Protein AF-A0A0F3P9F6-F1 (afdb_monomer_lite)

Organism: NCBI:txid1359175

Secondary structure (DSSP, 8-state):
--GGGHHHHHGGG---S-SS--------TT---GGGGG-B-TTSPBPPHHHHHHHHHHHHHHHHHHTTT-SS----HHHHHHHHT--HHHHHHHHHHHHHTTS---------

Structure (mmCIF, N/CA/C/O backbone):
data_AF-A0A0F3P9F6-F1
#
_entry.id   AF-A0A0F3P9F6-F1
#
loop_
_atom_site.group_PDB
_atom_site.id
_atom_site.type_symbol
_atom_site.label_atom_id
_atom_site.label_alt_id
_atom_site.label_comp_id
_atom_site.label_asym_id
_atom_site.label_entity_id
_atom_site.label_seq_id
_atom_site.pdbx_PDB_ins_code
_atom_site.Cartn_x
_atom_site.Cartn_y
_atom_site.Cartn_z
_atom_site.occupancy
_atom_site.B_iso_or_equiv
_atom_site.auth_seq_id
_atom_site.auth_comp_id
_atom_site.auth_asym_id
_atom_site.auth_atom_id
_atom_site.pdbx_PDB_model_num
ATOM 1 N N . MET A 1 1 ? -5.332 -18.106 0.665 1.00 33.78 1 MET A N 1
ATOM 2 C CA . MET A 1 1 ? -4.983 -17.112 1.705 1.00 33.78 1 MET A CA 1
ATOM 3 C C . MET A 1 1 ? -3.655 -17.515 2.326 1.00 33.78 1 MET A C 1
ATOM 5 O O . MET A 1 1 ? -3.551 -18.636 2.800 1.00 33.78 1 MET A O 1
ATOM 9 N N . CYS A 1 2 ? -2.628 -16.664 2.248 1.00 30.81 2 CYS A N 1
ATOM 10 C CA . CYS A 1 2 ? -1.317 -16.932 2.850 1.00 30.81 2 CYS A CA 1
ATOM 11 C C . CYS A 1 2 ? -1.324 -16.516 4.336 1.00 30.81 2 CYS A C 1
ATOM 13 O O . CYS A 1 2 ? -1.539 -15.336 4.606 1.00 30.81 2 CYS A O 1
ATOM 15 N N . PRO A 1 3 ? -1.060 -17.428 5.288 1.00 41.66 3 PRO A N 1
ATOM 16 C CA . PRO A 1 3 ? -1.130 -17.155 6.730 1.00 41.66 3 PRO A CA 1
ATOM 17 C C . PRO A 1 3 ? 0.012 -16.272 7.271 1.00 41.66 3 PRO A C 1
ATOM 19 O O . PRO A 1 3 ? -0.106 -15.711 8.350 1.00 41.66 3 PRO A O 1
ATOM 22 N N . VAL A 1 4 ? 1.094 -16.080 6.511 1.00 41.75 4 VAL A N 1
ATOM 23 C CA . VAL A 1 4 ? 2.332 -15.445 7.008 1.00 41.75 4 VAL A CA 1
ATOM 24 C C . VAL A 1 4 ? 2.185 -13.941 7.298 1.00 41.75 4 VAL A C 1
ATOM 26 O O . VAL A 1 4 ? 2.864 -13.422 8.175 1.00 41.75 4 VAL A O 1
ATOM 29 N N . VAL A 1 5 ? 1.280 -13.240 6.604 1.00 42.88 5 VAL A N 1
ATOM 30 C CA . VAL A 1 5 ? 1.032 -11.798 6.835 1.00 42.88 5 VAL A CA 1
ATOM 31 C C . VAL A 1 5 ? 0.206 -11.572 8.110 1.00 42.88 5 VAL A C 1
ATOM 33 O O . VAL A 1 5 ? 0.304 -10.517 8.736 1.00 42.88 5 VAL A O 1
ATOM 36 N N . PHE A 1 6 ? -0.589 -12.566 8.521 1.00 43.16 6 PHE A N 1
ATOM 37 C CA . PHE A 1 6 ? -1.468 -12.451 9.685 1.00 43.16 6 PHE A CA 1
ATOM 38 C C . PHE A 1 6 ? -0.678 -12.398 10.997 1.00 43.16 6 PHE A C 1
ATOM 40 O O . PHE A 1 6 ? -1.018 -11.594 11.863 1.00 43.16 6 PHE A O 1
ATOM 47 N N . ASP A 1 7 ? 0.417 -13.156 11.107 1.00 39.50 7 ASP A N 1
ATOM 48 C CA . ASP A 1 7 ? 1.186 -13.288 12.351 1.00 39.50 7 ASP A CA 1
ATOM 49 C C . ASP A 1 7 ? 1.813 -11.976 12.846 1.00 39.50 7 ASP A C 1
ATOM 51 O O . ASP A 1 7 ? 2.038 -11.826 14.045 1.00 39.50 7 ASP A O 1
ATOM 55 N N . PHE A 1 8 ? 2.092 -10.998 11.976 1.00 44.88 8 PHE A N 1
ATOM 56 C CA . PHE A 1 8 ? 2.711 -9.734 12.406 1.00 44.88 8 PHE A CA 1
ATOM 57 C C . PHE A 1 8 ? 1.720 -8.807 13.135 1.00 44.88 8 PHE A C 1
ATOM 59 O O . PHE A 1 8 ? 2.102 -8.074 14.053 1.00 44.88 8 PHE A O 1
ATOM 66 N N . LEU A 1 9 ? 0.443 -8.849 12.741 1.00 45.91 9 LEU A N 1
ATOM 67 C CA . LEU A 1 9 ? -0.617 -8.008 13.306 1.00 45.91 9 LEU A CA 1
ATOM 68 C C . LEU A 1 9 ? -1.322 -8.684 14.489 1.00 45.91 9 LEU A C 1
ATOM 70 O O . LEU A 1 9 ? -1.689 -8.006 15.442 1.00 45.91 9 LEU A O 1
ATOM 74 N N . THR A 1 10 ? -1.454 -10.014 14.494 1.00 43.28 10 THR A N 1
ATOM 75 C CA . THR A 1 10 ? -2.010 -10.742 15.648 1.00 43.28 10 THR A CA 1
ATOM 76 C C . THR A 1 10 ? -1.019 -10.854 16.807 1.00 43.28 10 THR A C 1
ATOM 78 O O . THR A 1 10 ? -1.434 -10.706 17.955 1.00 43.28 10 THR A O 1
ATOM 81 N N . ASN A 1 11 ? 0.292 -11.003 16.558 1.00 43.12 11 ASN A N 1
ATOM 82 C CA . ASN A 1 11 ? 1.284 -11.038 17.647 1.00 43.12 11 ASN A CA 1
ATOM 83 C C . ASN A 1 11 ? 1.502 -9.681 18.334 1.00 43.12 11 ASN A C 1
ATOM 85 O O . ASN A 1 11 ? 2.019 -9.644 19.448 1.00 43.12 11 ASN A O 1
ATOM 89 N N . SER A 1 12 ? 1.078 -8.570 17.723 1.00 45.50 12 SER A N 1
ATOM 90 C CA . SER A 1 12 ? 1.038 -7.260 18.389 1.00 45.50 12 SER A CA 1
ATOM 91 C C . SER A 1 12 ? -0.246 -7.032 19.202 1.00 45.50 12 SER A C 1
ATOM 93 O O . SER A 1 12 ? -0.288 -6.112 20.014 1.00 45.50 12 SER A O 1
ATOM 95 N N . CYS A 1 13 ? -1.252 -7.907 19.078 1.00 44.72 13 CYS A N 1
ATOM 96 C CA . CYS A 1 13 ? -2.459 -7.923 19.914 1.00 44.72 13 CYS A CA 1
ATOM 97 C C . CYS A 1 13 ? -2.387 -8.918 21.088 1.00 44.72 13 CYS A C 1
ATOM 99 O O . CYS A 1 13 ? -3.385 -9.118 21.771 1.00 44.72 13 CYS A O 1
ATOM 101 N N . ASN A 1 14 ? -1.205 -9.466 21.386 1.00 42.00 14 ASN A N 1
ATOM 102 C CA . ASN A 1 14 ? -0.888 -10.070 22.684 1.00 42.00 14 ASN A CA 1
ATOM 103 C C . ASN A 1 14 ? -0.179 -9.055 23.600 1.00 42.00 14 ASN A C 1
ATOM 105 O O . ASN A 1 14 ? 0.772 -9.395 24.305 1.00 42.00 14 ASN A O 1
ATOM 109 N N . ILE A 1 15 ? -0.637 -7.795 23.614 1.00 49.22 15 ILE A N 1
ATOM 110 C CA . ILE A 1 15 ? -0.356 -6.893 24.739 1.00 49.22 15 ILE A CA 1
ATOM 111 C C . ILE A 1 15 ? -1.206 -7.409 25.892 1.00 49.22 15 ILE A C 1
ATOM 113 O O . ILE A 1 15 ? -2.356 -7.030 26.099 1.00 49.22 15 ILE A O 1
ATOM 117 N N . ILE A 1 16 ? -0.616 -8.389 26.562 1.00 44.59 16 ILE A N 1
ATOM 118 C CA . ILE A 1 16 ? -1.054 -8.993 27.801 1.00 44.59 16 ILE A CA 1
ATOM 119 C C . ILE A 1 16 ? -1.489 -7.867 28.737 1.00 44.59 16 ILE A C 1
ATOM 121 O O . ILE A 1 16 ? -0.712 -6.985 29.096 1.00 44.59 16 ILE A O 1
ATOM 125 N N . SER A 1 17 ? -2.764 -7.914 29.101 1.00 52.09 17 SER A N 1
ATOM 126 C CA . SER A 1 17 ? -3.374 -7.142 30.167 1.00 52.09 17 SER A CA 1
ATOM 127 C C . SER A 1 17 ? -2.663 -7.455 31.484 1.00 52.09 17 SER A C 1
ATOM 129 O O . SER A 1 17 ? -3.038 -8.396 32.178 1.00 52.09 17 SER A O 1
ATOM 131 N N . ASN A 1 18 ? -1.601 -6.720 31.798 1.00 58.41 18 ASN A N 1
ATOM 132 C CA . ASN A 1 18 ? -1.131 -6.510 33.161 1.00 58.41 18 ASN A CA 1
ATOM 133 C C . ASN A 1 18 ? -0.129 -5.354 33.189 1.00 58.41 18 ASN A C 1
ATOM 135 O O . ASN A 1 18 ? 0.992 -5.492 32.705 1.00 58.41 18 ASN A O 1
ATOM 139 N N . ASN A 1 19 ? -0.596 -4.252 33.785 1.00 53.31 19 ASN A N 1
ATOM 140 C CA . ASN A 1 19 ? 0.100 -3.125 34.422 1.00 53.31 19 ASN A CA 1
ATOM 141 C C . ASN A 1 19 ? -0.522 -1.797 33.968 1.00 53.31 19 ASN A C 1
ATOM 143 O O . ASN A 1 19 ? -0.757 -1.586 32.784 1.00 53.31 19 ASN A O 1
ATOM 147 N N . ASN A 1 20 ? -0.827 -0.936 34.942 1.00 59.75 20 ASN A N 1
ATOM 148 C CA . ASN A 1 20 ? -1.639 0.290 34.868 1.00 59.75 20 ASN A CA 1
ATOM 149 C C . ASN A 1 20 ? -1.091 1.416 33.956 1.00 59.75 20 ASN A C 1
ATOM 151 O O . ASN A 1 20 ? -1.481 2.574 34.109 1.00 59.75 20 ASN A O 1
ATOM 155 N N . ASP A 1 21 ? -0.206 1.109 33.014 1.00 60.53 21 ASP A N 1
ATOM 156 C CA . ASP A 1 21 ? 0.438 2.088 32.150 1.00 60.53 21 ASP A CA 1
ATOM 157 C C . ASP A 1 21 ? -0.367 2.280 30.861 1.00 60.53 21 ASP A C 1
ATOM 159 O O . ASP A 1 21 ? -0.590 1.356 30.078 1.00 60.53 21 ASP A O 1
ATOM 163 N N . THR A 1 22 ? -0.804 3.517 30.619 1.00 61.00 22 THR A N 1
ATOM 164 C CA . THR A 1 22 ? -1.423 3.894 29.343 1.00 61.00 22 THR A CA 1
ATOM 165 C C . THR A 1 22 ? -0.321 4.181 28.328 1.00 61.00 22 THR A C 1
ATOM 167 O O . THR A 1 22 ? 0.384 5.184 28.430 1.00 61.00 22 THR A O 1
ATOM 170 N N . ILE A 1 23 ? -0.166 3.300 27.340 1.00 64.50 23 ILE A N 1
ATOM 171 C CA . ILE A 1 23 ? 0.823 3.447 26.267 1.00 64.50 23 ILE A CA 1
ATOM 172 C C . ILE A 1 23 ? 0.158 4.095 25.048 1.00 64.50 23 ILE A C 1
ATOM 174 O O . ILE A 1 23 ? -0.826 3.577 24.521 1.00 64.50 23 ILE A O 1
ATOM 178 N N . PHE A 1 24 ? 0.732 5.198 24.561 1.00 61.56 24 PHE A N 1
ATOM 179 C CA . PHE A 1 24 ? 0.335 5.841 23.307 1.00 61.56 24 PHE A CA 1
ATOM 180 C C . PHE A 1 24 ? 1.353 5.523 22.212 1.00 61.56 24 PHE A C 1
ATOM 182 O O . PHE A 1 24 ? 2.547 5.770 22.372 1.00 61.56 24 PHE A O 1
ATOM 189 N N . TYR A 1 25 ? 0.883 5.013 21.077 1.00 57.25 25 TYR A N 1
ATOM 190 C CA . TYR A 1 25 ? 1.701 4.789 19.889 1.00 57.25 25 TYR A CA 1
ATOM 191 C C . TYR A 1 25 ? 1.064 5.467 18.679 1.00 57.25 25 TYR A C 1
ATOM 193 O O . TYR A 1 25 ? -0.145 5.406 18.467 1.00 57.25 25 TYR A O 1
ATOM 201 N N . ASN A 1 26 ? 1.903 6.094 17.857 1.00 54.34 26 ASN A N 1
ATOM 202 C CA . ASN A 1 26 ? 1.490 6.616 16.563 1.00 54.34 26 ASN A CA 1
ATOM 203 C C . ASN A 1 26 ? 1.876 5.615 15.481 1.00 54.34 26 ASN A C 1
ATOM 205 O O . ASN A 1 26 ? 3.034 5.208 15.381 1.00 54.34 26 ASN A O 1
ATOM 209 N N . PHE A 1 27 ? 0.916 5.245 14.638 1.00 61.28 27 PHE A N 1
ATOM 210 C CA . PHE A 1 27 ? 1.208 4.408 13.485 1.00 61.28 27 PHE A CA 1
ATOM 211 C C . PHE A 1 27 ? 2.072 5.181 12.479 1.00 61.28 27 PHE A C 1
ATOM 213 O O . PHE A 1 27 ? 1.634 6.167 11.879 1.00 61.28 27 PHE A O 1
ATOM 220 N N . ILE A 1 28 ? 3.305 4.718 12.278 1.00 61.00 28 ILE A N 1
ATOM 221 C CA . ILE A 1 28 ? 4.221 5.241 11.266 1.00 61.00 28 ILE A CA 1
ATOM 222 C C . ILE A 1 28 ? 3.904 4.485 9.969 1.00 61.00 28 ILE A C 1
ATOM 224 O O . ILE A 1 28 ? 4.444 3.408 9.737 1.00 61.00 28 ILE A O 1
ATOM 228 N N . GLY A 1 29 ? 3.003 5.016 9.133 1.00 56.34 29 GLY A N 1
ATOM 229 C CA . GLY A 1 29 ? 2.430 4.365 7.932 1.00 56.34 29 GLY A CA 1
ATOM 230 C C . GLY A 1 29 ? 3.390 4.011 6.787 1.00 56.34 29 GLY A C 1
ATOM 231 O O . GLY A 1 29 ? 2.966 3.839 5.651 1.00 56.34 29 GLY A O 1
ATOM 232 N N . ASN A 1 30 ? 4.681 3.891 7.081 1.00 67.50 30 ASN A N 1
ATOM 233 C CA . ASN A 1 30 ? 5.775 3.683 6.144 1.00 67.50 30 ASN A CA 1
ATOM 234 C C . ASN A 1 30 ? 6.469 2.319 6.299 1.00 67.50 30 ASN A C 1
ATOM 236 O O . ASN A 1 30 ? 7.559 2.128 5.747 1.00 67.50 30 ASN A O 1
ATOM 240 N N . ILE A 1 31 ? 5.865 1.381 7.032 1.00 77.25 31 ILE A N 1
ATOM 241 C CA . ILE A 1 31 ? 6.411 0.038 7.250 1.00 77.25 31 ILE A CA 1
ATOM 242 C C . ILE A 1 31 ? 6.132 -0.835 6.024 1.00 77.25 31 ILE A C 1
ATOM 244 O O . ILE A 1 31 ? 4.999 -0.933 5.561 1.00 77.25 31 ILE A O 1
ATOM 248 N N . ILE A 1 32 ? 7.173 -1.487 5.506 1.00 80.88 32 ILE A N 1
ATOM 249 C CA . ILE A 1 32 ? 7.056 -2.522 4.473 1.00 80.88 32 ILE A CA 1
ATOM 250 C C . ILE A 1 32 ? 7.298 -3.872 5.151 1.00 80.88 32 ILE A C 1
ATOM 252 O O . ILE A 1 32 ? 8.414 -4.071 5.649 1.00 80.88 32 ILE A O 1
ATOM 256 N N . PRO A 1 33 ? 6.325 -4.799 5.139 1.00 80.81 33 PRO A N 1
ATOM 257 C CA . PRO A 1 33 ? 6.529 -6.145 5.656 1.00 80.81 33 PRO A CA 1
ATOM 258 C C . PRO A 1 33 ? 7.738 -6.836 4.993 1.00 80.81 33 PRO A C 1
ATOM 260 O O . PRO A 1 33 ? 7.958 -6.661 3.784 1.00 80.81 33 PRO A O 1
ATOM 263 N N . PRO A 1 34 ? 8.568 -7.592 5.736 1.00 80.19 34 PRO A N 1
ATOM 264 C CA . PRO A 1 34 ? 9.753 -8.261 5.192 1.00 80.19 34 PRO A CA 1
ATOM 265 C C . PRO A 1 34 ? 9.453 -9.151 3.980 1.00 80.19 34 PRO A C 1
ATOM 267 O O . PRO A 1 34 ? 10.199 -9.128 2.996 1.00 80.19 34 PRO A O 1
ATOM 270 N N . GLU A 1 35 ? 8.338 -9.875 4.019 1.00 79.88 35 GLU A N 1
ATOM 271 C CA . GLU A 1 35 ? 7.834 -10.731 2.948 1.00 79.88 35 GLU A CA 1
ATOM 272 C C . GLU A 1 35 ? 7.558 -9.943 1.659 1.00 79.88 35 GLU A C 1
ATOM 274 O O . GLU A 1 35 ? 7.742 -10.456 0.554 1.00 79.88 35 GLU A O 1
ATOM 279 N N . TRP A 1 36 ? 7.228 -8.654 1.770 1.00 85.75 36 TRP A N 1
ATOM 280 C CA . TRP A 1 36 ? 6.912 -7.821 0.616 1.00 85.75 36 TRP A CA 1
ATOM 281 C C . TRP A 1 36 ? 8.139 -7.215 -0.060 1.00 85.75 36 TRP A C 1
ATOM 283 O O . TRP A 1 36 ? 8.039 -6.598 -1.126 1.00 85.75 36 TRP A O 1
ATOM 293 N N . ARG A 1 37 ? 9.341 -7.413 0.499 1.00 82.38 37 ARG A N 1
ATOM 294 C CA . ARG A 1 37 ? 10.589 -6.936 -0.119 1.00 82.38 37 ARG A CA 1
ATOM 295 C C . ARG A 1 37 ? 10.797 -7.507 -1.519 1.00 82.38 37 ARG A C 1
ATOM 297 O O . ARG A 1 37 ? 11.359 -6.801 -2.357 1.00 82.38 37 ARG A O 1
ATOM 304 N N . LYS A 1 38 ? 10.307 -8.721 -1.775 1.00 86.50 38 LYS A N 1
ATOM 305 C CA . LYS A 1 38 ? 10.440 -9.431 -3.054 1.00 86.50 38 LYS A CA 1
ATOM 306 C C . LYS A 1 38 ? 9.245 -9.248 -3.998 1.00 86.50 38 LYS A C 1
ATOM 308 O O . LYS A 1 38 ? 9.273 -9.828 -5.074 1.00 86.50 38 LYS A O 1
ATOM 313 N N . LEU A 1 39 ? 8.234 -8.442 -3.643 1.00 87.69 39 LEU A N 1
ATOM 314 C CA . LEU A 1 39 ? 7.105 -8.200 -4.549 1.00 87.69 39 LEU A CA 1
ATOM 315 C C . LEU A 1 39 ? 7.573 -7.555 -5.852 1.00 87.69 39 LEU A C 1
ATOM 317 O O . LEU A 1 39 ? 8.317 -6.562 -5.849 1.00 87.69 39 LEU A O 1
ATOM 321 N N . THR A 1 40 ? 7.089 -8.120 -6.948 1.00 90.38 40 THR A N 1
ATOM 322 C CA . THR A 1 40 ? 7.332 -7.694 -8.322 1.00 90.38 40 THR A CA 1
ATOM 323 C C . THR A 1 40 ? 6.055 -7.139 -8.936 1.00 90.38 40 THR A C 1
ATOM 325 O O . THR A 1 40 ? 4.956 -7.486 -8.513 1.00 90.38 40 THR A O 1
ATOM 328 N N . GLY A 1 41 ? 6.206 -6.244 -9.908 1.00 87.75 41 GLY A N 1
ATOM 329 C CA . GLY A 1 41 ? 5.111 -5.817 -10.766 1.00 87.75 41 GLY A CA 1
ATOM 330 C C . GLY A 1 41 ? 4.786 -6.850 -11.846 1.00 87.75 41 GLY A C 1
ATOM 331 O O . GLY A 1 41 ? 5.470 -7.867 -11.979 1.00 87.75 41 GLY A O 1
ATOM 332 N N . ASP A 1 42 ? 3.786 -6.518 -12.652 1.00 85.88 42 ASP A N 1
ATOM 333 C CA . ASP A 1 42 ? 3.356 -7.224 -13.866 1.00 85.88 42 ASP A CA 1
ATOM 334 C C . ASP A 1 42 ? 4.508 -7.558 -14.831 1.00 85.88 42 ASP A C 1
ATOM 336 O O . ASP A 1 42 ? 4.590 -8.648 -15.387 1.00 85.88 42 ASP A O 1
ATOM 340 N N . ASN A 1 43 ? 5.459 -6.639 -14.975 1.00 86.88 43 ASN A N 1
ATOM 341 C CA . ASN A 1 43 ? 6.630 -6.767 -15.840 1.00 86.88 43 ASN A CA 1
ATOM 342 C C . ASN A 1 43 ? 7.800 -7.557 -15.219 1.00 86.88 43 ASN A C 1
ATOM 344 O O . ASN A 1 43 ? 8.920 -7.499 -15.733 1.00 86.88 43 ASN A O 1
ATOM 348 N N . GLY A 1 44 ? 7.590 -8.216 -14.076 1.00 86.06 44 GLY A N 1
ATOM 349 C CA . GLY A 1 44 ? 8.613 -8.977 -13.353 1.00 86.06 44 GLY A CA 1
ATOM 350 C C . GLY A 1 44 ? 9.665 -8.126 -12.627 1.00 86.06 44 GLY A C 1
ATOM 351 O O . GLY A 1 44 ? 10.538 -8.673 -11.953 1.00 86.06 44 GLY A O 1
ATOM 352 N N . LYS A 1 45 ? 9.609 -6.788 -12.707 1.00 89.81 45 LYS A N 1
ATOM 353 C CA . LYS A 1 45 ? 10.537 -5.903 -11.983 1.00 89.81 45 LYS A CA 1
ATOM 354 C C . LYS A 1 45 ? 10.087 -5.710 -10.542 1.00 89.81 45 LYS A C 1
ATOM 356 O O . LYS A 1 45 ? 8.898 -5.624 -10.255 1.00 89.81 45 LYS A O 1
ATOM 361 N N . ALA A 1 46 ? 11.042 -5.559 -9.626 1.00 91.12 46 ALA A N 1
ATOM 362 C CA . ALA A 1 46 ? 10.743 -5.288 -8.223 1.00 91.12 46 ALA A CA 1
ATOM 363 C C . ALA A 1 46 ? 9.915 -4.000 -8.049 1.00 91.12 46 ALA A C 1
ATOM 365 O O . ALA A 1 46 ? 10.239 -2.948 -8.612 1.00 91.12 46 ALA A O 1
ATOM 366 N N . LEU A 1 47 ? 8.874 -4.062 -7.215 1.00 92.75 47 LEU A N 1
ATOM 367 C CA . LEU A 1 47 ? 8.094 -2.883 -6.846 1.00 92.75 47 LEU A CA 1
ATOM 368 C C . LEU A 1 47 ? 8.956 -1.877 -6.078 1.00 92.75 47 LEU A C 1
ATOM 370 O O . LEU A 1 47 ? 9.817 -2.238 -5.263 1.00 92.75 47 LEU A O 1
ATOM 374 N N . SER A 1 48 ? 8.676 -0.593 -6.303 1.00 92.19 48 SER A N 1
ATOM 375 C CA . SER A 1 48 ? 9.379 0.491 -5.621 1.00 92.19 48 SER A CA 1
ATOM 376 C C . SER A 1 48 ? 9.073 0.508 -4.120 1.00 92.19 48 SER A C 1
ATOM 378 O O . SER A 1 48 ? 8.015 0.042 -3.691 1.00 92.19 48 SER A O 1
ATOM 380 N N . LYS A 1 49 ? 9.971 1.101 -3.321 1.00 90.56 49 LYS A N 1
ATOM 381 C CA . LYS A 1 49 ? 9.756 1.300 -1.878 1.00 90.56 49 LYS A CA 1
ATOM 382 C C . LYS A 1 49 ? 8.411 1.985 -1.605 1.00 90.56 49 LYS A C 1
ATOM 384 O O . LYS A 1 49 ? 7.611 1.460 -0.843 1.00 90.56 49 LYS A O 1
ATOM 389 N N . THR A 1 50 ? 8.129 3.085 -2.303 1.00 91.12 50 THR A N 1
ATOM 390 C CA . THR A 1 50 ? 6.872 3.836 -2.171 1.00 91.12 50 THR A CA 1
ATOM 391 C C . THR A 1 50 ? 5.647 2.995 -2.526 1.00 91.12 50 THR A C 1
ATOM 393 O O . THR A 1 50 ? 4.647 3.068 -1.829 1.00 91.12 50 THR A O 1
ATOM 396 N N . SER A 1 51 ? 5.720 2.161 -3.570 1.00 92.31 51 SER A N 1
ATOM 397 C CA . SER A 1 51 ? 4.611 1.269 -3.947 1.00 92.31 51 SER A CA 1
ATOM 398 C C . SER A 1 51 ? 4.308 0.256 -2.843 1.00 92.31 51 SER A C 1
ATOM 400 O O . SER A 1 51 ? 3.150 0.028 -2.523 1.00 92.31 51 SER A O 1
ATOM 402 N N . LYS A 1 52 ? 5.348 -0.307 -2.220 1.00 91.81 52 LYS A N 1
ATOM 403 C CA . LYS A 1 52 ? 5.203 -1.245 -1.100 1.00 91.81 52 LYS A CA 1
ATOM 404 C C . LYS A 1 52 ? 4.661 -0.563 0.161 1.00 91.81 52 LYS A C 1
ATOM 406 O O . LYS A 1 52 ? 3.833 -1.147 0.848 1.00 91.81 52 LYS A O 1
ATOM 411 N N . GLN A 1 53 ? 5.092 0.668 0.448 1.00 89.62 53 GLN A N 1
ATOM 412 C CA . GLN A 1 53 ? 4.553 1.466 1.561 1.00 89.62 53 GLN A CA 1
ATOM 413 C C . GLN A 1 53 ? 3.081 1.815 1.337 1.00 89.62 53 GLN A C 1
ATOM 415 O O . GLN A 1 53 ? 2.270 1.659 2.241 1.00 89.62 53 GLN A O 1
ATOM 420 N N . LEU A 1 54 ? 2.727 2.214 0.114 1.00 91.38 54 LEU A N 1
ATOM 421 C CA . LEU A 1 54 ? 1.350 2.502 -0.265 1.00 91.38 54 LEU A CA 1
ATOM 422 C C . LEU A 1 54 ? 0.457 1.266 -0.126 1.00 91.38 54 LEU A C 1
ATOM 424 O O . LEU A 1 54 ? -0.592 1.353 0.501 1.00 91.38 54 LEU A O 1
ATOM 428 N N . LEU A 1 55 ? 0.900 0.112 -0.637 1.00 90.75 55 LEU A N 1
ATOM 429 C CA . LEU A 1 55 ? 0.186 -1.155 -0.470 1.00 90.75 55 LEU A CA 1
ATOM 430 C C . LEU A 1 55 ? -0.007 -1.504 1.013 1.00 90.75 55 LEU A C 1
ATOM 432 O O . LEU A 1 55 ? -1.083 -1.934 1.409 1.00 90.75 55 LEU A O 1
ATOM 436 N N . SER A 1 56 ? 1.016 -1.267 1.838 1.00 87.88 56 SER A N 1
ATOM 437 C CA . SER A 1 56 ? 0.979 -1.562 3.279 1.00 87.88 56 SER A CA 1
ATOM 438 C C . SER A 1 56 ? -0.057 -0.705 3.983 1.00 87.88 56 SER A C 1
ATOM 440 O O . SER A 1 56 ? -0.882 -1.206 4.745 1.00 87.88 56 SER A O 1
ATOM 442 N N . PHE A 1 57 ? -0.086 0.581 3.642 1.00 86.69 57 PHE A N 1
ATOM 443 C CA . PHE A 1 57 ? -1.075 1.501 4.168 1.00 86.69 57 PHE A CA 1
ATOM 444 C C . PHE A 1 57 ? -2.502 1.155 3.711 1.00 86.69 57 PHE A C 1
ATOM 446 O O . PHE A 1 57 ? -3.413 1.197 4.532 1.00 86.69 57 PHE A O 1
ATOM 453 N N . ILE A 1 58 ? -2.708 0.754 2.450 1.00 87.12 58 ILE A N 1
ATOM 454 C CA . ILE A 1 58 ? -4.026 0.318 1.949 1.00 87.12 58 ILE A CA 1
ATOM 455 C C . ILE A 1 58 ? -4.522 -0.915 2.716 1.00 87.12 58 ILE A C 1
ATOM 457 O O . ILE A 1 58 ? -5.640 -0.901 3.225 1.00 87.12 58 ILE A O 1
ATOM 461 N N . VAL A 1 59 ? -3.685 -1.949 2.859 1.00 85.25 59 VAL A N 1
ATOM 462 C CA . VAL A 1 59 ? -4.038 -3.177 3.597 1.00 85.25 59 VAL A CA 1
ATOM 463 C C . VAL A 1 59 ? -4.357 -2.873 5.060 1.00 85.25 59 VAL A C 1
ATOM 465 O O . VAL A 1 59 ? -5.332 -3.387 5.601 1.00 85.25 59 VAL A O 1
ATOM 468 N N . PHE A 1 60 ? -3.587 -1.989 5.694 1.00 80.81 60 PHE A N 1
ATOM 469 C CA . PHE A 1 60 ? -3.854 -1.546 7.060 1.00 80.81 60 PHE A CA 1
ATOM 470 C C . PHE A 1 60 ? -5.200 -0.820 7.196 1.00 80.81 60 PHE A C 1
ATOM 472 O O . PHE A 1 60 ? -5.950 -1.083 8.136 1.00 80.81 60 PHE A O 1
ATOM 479 N N . ARG A 1 61 ? -5.529 0.083 6.262 1.00 82.75 61 ARG A N 1
ATOM 480 C CA . ARG A 1 61 ? -6.826 0.775 6.263 1.00 82.75 61 ARG A CA 1
ATOM 481 C C . ARG A 1 61 ? -7.959 -0.229 6.096 1.00 82.75 61 ARG A C 1
ATOM 483 O O . ARG A 1 61 ? -8.859 -0.238 6.929 1.00 82.75 61 ARG A O 1
ATOM 490 N N . LEU A 1 62 ? -7.862 -1.117 5.107 1.00 78.88 62 LEU A N 1
ATOM 491 C CA . LEU A 1 62 ? -8.833 -2.193 4.909 1.00 78.88 62 LEU A CA 1
ATOM 492 C C . LEU A 1 62 ? -9.017 -3.026 6.178 1.00 78.88 62 LEU A C 1
ATOM 494 O O . LEU A 1 62 ? -10.149 -3.266 6.559 1.00 78.88 62 LEU A O 1
ATOM 498 N N . TYR A 1 63 ? -7.947 -3.382 6.892 1.00 74.19 63 TYR A N 1
ATOM 499 C CA . TYR A 1 63 ? -8.049 -4.119 8.156 1.00 74.19 63 TYR A CA 1
ATOM 500 C C . TYR A 1 63 ? -8.841 -3.366 9.239 1.00 74.19 63 TYR A C 1
ATOM 502 O O . TYR A 1 63 ? -9.704 -3.950 9.891 1.00 74.19 63 TYR A O 1
ATOM 510 N N . ILE A 1 64 ? -8.593 -2.063 9.421 1.00 73.38 64 ILE A N 1
ATOM 511 C CA . ILE A 1 64 ? -9.351 -1.245 10.386 1.00 73.38 64 ILE A CA 1
ATOM 512 C C . ILE A 1 64 ? -10.835 -1.203 10.021 1.00 73.38 64 ILE A C 1
ATOM 514 O O . ILE A 1 64 ? -11.696 -1.248 10.903 1.00 73.38 64 ILE A O 1
ATOM 518 N N . TYR A 1 65 ? -11.131 -1.074 8.732 1.00 69.06 65 TYR A N 1
ATOM 519 C CA . TYR A 1 65 ? -12.498 -0.947 8.257 1.00 69.06 65 TYR A CA 1
ATOM 520 C C . TYR A 1 65 ? -13.208 -2.285 8.013 1.00 69.06 65 TYR A C 1
ATOM 522 O O . TYR A 1 65 ? -14.430 -2.296 7.943 1.00 69.06 65 TYR A O 1
ATOM 530 N N . TYR A 1 66 ? -12.488 -3.405 7.955 1.00 60.31 66 TYR A N 1
ATOM 531 C CA . TYR A 1 66 ? -13.0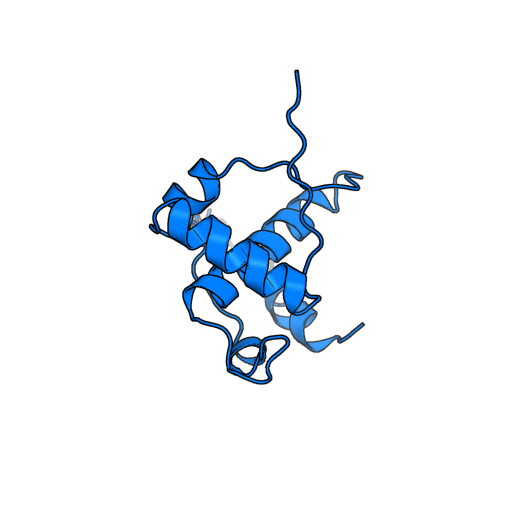67 -4.743 7.811 1.00 60.31 66 TYR A CA 1
ATOM 532 C C . TYR A 1 66 ? -14.044 -5.054 8.953 1.00 60.31 66 TYR A C 1
ATOM 534 O O . TYR A 1 66 ? -15.071 -5.683 8.747 1.00 60.31 66 TYR A O 1
ATOM 542 N N . ASN A 1 67 ? -13.792 -4.505 10.144 1.00 59.38 67 ASN A N 1
ATOM 543 C CA . ASN A 1 67 ? -14.702 -4.596 11.290 1.00 59.38 67 ASN A CA 1
ATOM 544 C C . ASN A 1 67 ? -15.946 -3.687 11.187 1.00 59.38 67 ASN A C 1
ATOM 546 O O . ASN A 1 67 ? -16.647 -3.506 12.180 1.00 59.38 67 ASN A O 1
ATOM 550 N N . LYS A 1 68 ? -16.186 -3.045 10.037 1.00 61.81 68 LYS A N 1
ATOM 551 C CA . LYS A 1 68 ? -17.264 -2.067 9.823 1.00 61.81 68 LYS A CA 1
ATOM 552 C C . LYS A 1 68 ? -18.152 -2.379 8.611 1.00 61.81 68 LYS A C 1
ATOM 554 O O . LYS A 1 68 ? -18.855 -1.473 8.176 1.00 61.81 68 LYS A O 1
ATOM 559 N N . ASP A 1 69 ? -18.103 -3.600 8.072 1.00 65.75 69 ASP A N 1
ATOM 560 C CA . ASP A 1 69 ? -18.894 -4.026 6.903 1.00 65.75 69 ASP A CA 1
ATOM 561 C C . ASP A 1 69 ? -18.773 -3.067 5.701 1.00 65.75 69 ASP A C 1
ATOM 563 O O . ASP A 1 69 ? -19.769 -2.701 5.080 1.00 65.75 69 ASP A O 1
ATOM 567 N N . ILE A 1 70 ? -17.555 -2.604 5.391 1.00 68.50 70 ILE A N 1
ATOM 568 C CA . ILE A 1 70 ? -17.325 -1.822 4.169 1.00 68.50 70 ILE A CA 1
ATOM 569 C C . ILE A 1 70 ? -16.779 -2.718 3.059 1.00 68.50 70 ILE A C 1
ATOM 571 O O . ILE A 1 70 ? -15.803 -3.443 3.259 1.00 68.50 70 ILE A O 1
ATOM 575 N N . ASP A 1 71 ? -17.384 -2.612 1.880 1.00 67.25 71 ASP A N 1
ATOM 576 C CA . ASP A 1 71 ? -16.953 -3.344 0.686 1.00 67.25 71 ASP A CA 1
ATOM 577 C C . ASP A 1 71 ? -15.811 -2.623 -0.051 1.00 67.25 71 ASP A C 1
ATOM 579 O O . ASP A 1 71 ? -14.934 -3.258 -0.635 1.00 67.25 71 ASP A O 1
ATOM 583 N N . GLU A 1 72 ? -15.783 -1.286 0.006 1.00 76.69 72 GLU A N 1
ATOM 584 C CA . GLU A 1 72 ? -14.857 -0.447 -0.760 1.00 76.69 72 GLU A CA 1
ATOM 585 C C . GLU A 1 72 ? -14.206 0.638 0.111 1.00 76.69 72 GLU A C 1
ATOM 587 O O . GLU A 1 72 ? -14.857 1.305 0.919 1.00 76.69 72 GLU A O 1
ATOM 592 N N . LEU A 1 73 ? -12.900 0.851 -0.079 1.00 81.81 73 LEU A N 1
ATOM 593 C CA . LEU A 1 73 ? -12.150 1.899 0.611 1.00 81.81 73 LEU A CA 1
ATOM 594 C C . LEU A 1 73 ? -12.177 3.200 -0.204 1.00 81.81 73 LEU A C 1
ATOM 596 O O . LEU A 1 73 ? -11.521 3.306 -1.241 1.00 81.81 73 LEU A O 1
ATOM 600 N N . GLN A 1 74 ? -12.874 4.219 0.295 1.00 84.31 74 GLN A N 1
ATOM 601 C CA . GLN A 1 74 ? -12.881 5.551 -0.305 1.00 84.31 74 GLN A CA 1
ATOM 602 C C . GLN A 1 74 ? -11.883 6.473 0.413 1.00 84.31 74 GLN A C 1
ATOM 604 O O . GLN A 1 74 ? -12.128 6.907 1.536 1.00 84.31 74 GLN A O 1
ATOM 609 N N . GLU A 1 75 ? -10.769 6.811 -0.242 1.00 86.12 75 GLU A N 1
ATOM 610 C CA . GLU A 1 75 ? -9.726 7.683 0.322 1.00 86.12 75 GLU A CA 1
ATOM 611 C C . GLU A 1 75 ? -9.311 8.789 -0.650 1.00 86.12 75 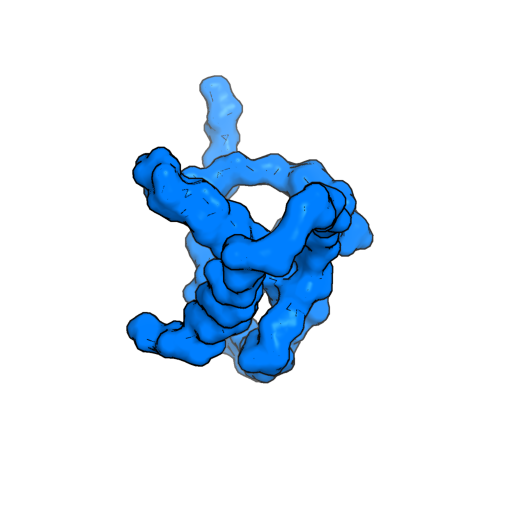GLU A C 1
ATOM 613 O O . GLU A 1 75 ? -9.325 8.620 -1.871 1.00 86.12 75 GLU A O 1
ATOM 618 N N . SER A 1 76 ? -8.877 9.928 -0.108 1.00 87.50 76 SER A N 1
ATOM 619 C CA . SER A 1 76 ? -8.340 11.024 -0.914 1.00 87.50 76 SER A CA 1
ATOM 620 C C . SER A 1 76 ? -6.850 10.834 -1.217 1.00 87.50 76 SER A C 1
ATOM 622 O O . SER A 1 76 ? -6.087 10.285 -0.420 1.00 87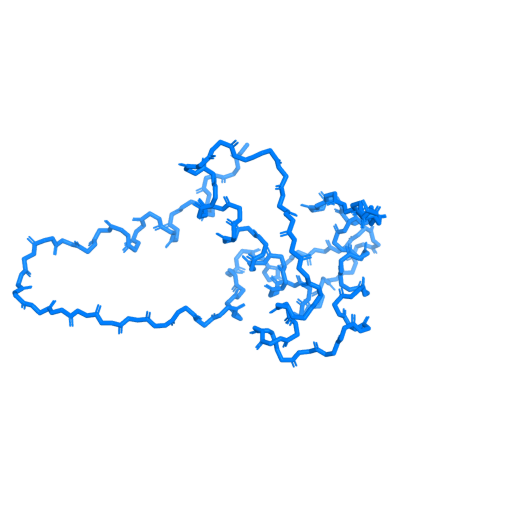.50 76 SER A O 1
ATOM 624 N N . TYR A 1 77 ? -6.389 11.372 -2.351 1.00 87.88 77 TYR A N 1
ATOM 625 C CA . TYR A 1 77 ? -4.956 11.416 -2.671 1.00 87.88 77 TYR A CA 1
ATOM 626 C C . TYR A 1 77 ? -4.131 12.169 -1.616 1.00 87.88 77 TYR A C 1
ATOM 628 O O . TYR A 1 77 ? -2.979 11.808 -1.378 1.00 87.88 77 TYR A O 1
ATOM 636 N N . GLN A 1 78 ? -4.729 13.178 -0.977 1.00 86.75 78 GLN A N 1
ATOM 637 C CA . GLN A 1 78 ? -4.089 13.990 0.056 1.00 86.75 78 GLN A CA 1
ATOM 638 C C . GLN A 1 78 ? -3.732 13.165 1.299 1.00 86.75 78 GLN A C 1
ATOM 640 O O . GLN A 1 78 ? -2.640 13.324 1.834 1.00 86.75 78 GLN A O 1
ATOM 645 N N . LEU A 1 79 ? -4.577 12.205 1.699 1.00 87.44 79 LEU A N 1
ATOM 646 C CA . LEU A 1 79 ? -4.267 11.312 2.820 1.00 87.44 79 LEU A CA 1
ATOM 647 C C . LEU A 1 79 ? -2.944 10.565 2.602 1.00 87.44 79 LEU A C 1
ATOM 649 O O . LEU A 1 79 ? -2.119 10.458 3.510 1.00 87.44 79 LEU A O 1
ATOM 653 N N . TYR A 1 80 ? -2.741 10.028 1.399 1.00 86.69 80 TYR A N 1
ATOM 654 C CA . TYR A 1 80 ? -1.523 9.290 1.073 1.00 86.69 80 TYR A CA 1
ATOM 655 C C . TYR A 1 80 ? -0.303 10.207 0.998 1.00 86.69 80 TYR A C 1
ATOM 657 O O . TYR A 1 80 ? 0.782 9.797 1.404 1.00 86.69 80 TYR A O 1
ATOM 665 N N . GLU A 1 81 ? -0.473 11.430 0.500 1.00 85.94 81 GLU A N 1
ATOM 666 C CA . GLU A 1 81 ? 0.587 12.437 0.473 1.00 85.94 81 GLU A CA 1
ATOM 6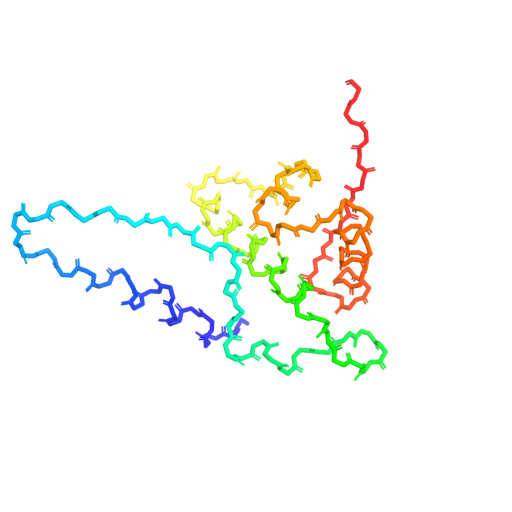67 C C . GLU A 1 81 ? 1.065 12.773 1.888 1.00 85.94 81 GLU A C 1
ATOM 669 O O . GLU A 1 81 ? 2.258 12.645 2.161 1.00 85.94 81 GLU A O 1
ATOM 674 N N . ASP A 1 82 ? 0.139 13.053 2.805 1.00 84.38 82 ASP A N 1
ATOM 675 C CA . ASP A 1 82 ? 0.450 13.388 4.197 1.00 84.38 82 ASP A CA 1
ATOM 676 C C . ASP A 1 82 ? 1.099 12.213 4.947 1.00 84.38 82 ASP A C 1
ATOM 678 O O . ASP A 1 82 ? 2.026 12.394 5.738 1.00 84.38 82 ASP A O 1
ATOM 682 N N . LYS A 1 83 ? 0.626 10.980 4.714 1.00 84.69 83 LYS A N 1
ATOM 683 C CA . LYS A 1 83 ? 1.107 9.792 5.443 1.00 84.69 83 LYS A CA 1
ATOM 684 C C . LYS A 1 83 ? 2.409 9.218 4.903 1.00 84.69 83 LYS A C 1
ATOM 686 O O . LYS A 1 83 ? 3.215 8.711 5.684 1.00 84.69 83 LYS A O 1
ATOM 691 N N . LEU A 1 84 ? 2.618 9.277 3.591 1.00 84.06 84 LEU A N 1
ATOM 692 C CA . LEU A 1 84 ? 3.805 8.718 2.942 1.00 84.06 84 LEU A CA 1
ATOM 693 C C . LEU A 1 84 ? 4.862 9.785 2.628 1.00 84.06 84 LEU A C 1
ATOM 695 O O . LEU A 1 84 ? 5.984 9.422 2.277 1.00 84.06 84 LEU A O 1
ATOM 699 N N . ASN A 1 85 ? 4.529 11.071 2.777 1.00 87.00 85 ASN A N 1
ATOM 700 C CA . ASN A 1 85 ? 5.363 12.212 2.399 1.00 87.00 85 ASN A CA 1
ATOM 701 C C . ASN A 1 85 ? 5.817 12.131 0.929 1.00 87.00 85 ASN A C 1
ATOM 703 O O . ASN A 1 85 ? 7.004 12.228 0.604 1.00 87.00 85 ASN A O 1
ATOM 707 N N . VAL A 1 86 ? 4.866 11.867 0.027 1.00 88.19 86 VAL A N 1
ATOM 708 C CA . VAL A 1 86 ? 5.105 11.772 -1.421 1.00 88.19 86 VAL A CA 1
ATOM 709 C C . VAL A 1 86 ? 4.026 12.514 -2.197 1.00 88.19 86 VAL A C 1
ATOM 711 O O . VAL A 1 86 ? 2.842 12.335 -1.946 1.00 88.19 86 VAL A O 1
ATOM 714 N N . GLY A 1 87 ? 4.425 13.291 -3.204 1.00 90.88 87 GLY A N 1
ATOM 715 C CA . GLY A 1 87 ? 3.465 14.070 -3.989 1.00 90.88 87 GLY A CA 1
ATOM 716 C C . GLY A 1 87 ? 2.440 13.202 -4.732 1.00 90.88 87 GLY A C 1
ATOM 717 O O . GLY A 1 87 ? 2.744 12.088 -5.177 1.00 90.88 87 GLY A O 1
ATOM 718 N N . GLN A 1 88 ? 1.240 13.742 -4.957 1.00 91.12 88 GLN A N 1
ATOM 719 C CA . GLN A 1 88 ? 0.103 13.014 -5.550 1.00 91.12 88 GLN A CA 1
ATOM 720 C C . GLN A 1 88 ? 0.418 12.336 -6.888 1.00 91.12 88 GLN A C 1
ATOM 722 O O . GLN A 1 88 ? -0.053 11.231 -7.162 1.00 91.12 88 GLN A O 1
ATOM 727 N N . ARG A 1 89 ? 1.269 12.949 -7.726 1.00 93.25 89 ARG A N 1
ATOM 728 C CA . ARG A 1 89 ? 1.733 12.337 -8.985 1.00 93.25 89 ARG A CA 1
ATOM 729 C C . ARG A 1 89 ? 2.398 10.982 -8.737 1.00 93.25 89 ARG A C 1
ATOM 731 O O . ARG A 1 89 ? 2.176 10.039 -9.496 1.00 93.25 89 ARG A O 1
ATOM 738 N N . ARG A 1 90 ? 3.207 10.875 -7.680 1.00 93.25 90 ARG A N 1
ATOM 739 C CA . ARG A 1 90 ? 3.884 9.632 -7.303 1.00 93.25 90 ARG A CA 1
ATOM 740 C C . ARG A 1 90 ? 2.897 8.611 -6.750 1.00 93.25 90 ARG A C 1
ATOM 742 O O . ARG A 1 90 ? 3.018 7.440 -7.105 1.00 93.25 90 ARG A O 1
ATOM 749 N N . VAL A 1 91 ? 1.923 9.050 -5.950 1.00 92.62 91 VAL A N 1
ATOM 750 C CA . VAL A 1 91 ? 0.831 8.194 -5.452 1.00 92.62 91 VAL A CA 1
ATOM 751 C C . VAL A 1 91 ? 0.076 7.572 -6.626 1.00 92.62 91 VAL A C 1
ATOM 753 O O . VAL A 1 91 ? 0.016 6.350 -6.720 1.00 92.62 91 VAL A O 1
ATOM 756 N N . ARG A 1 92 ? -0.380 8.384 -7.591 1.00 92.88 92 ARG A N 1
ATOM 757 C CA . ARG A 1 92 ? -1.085 7.916 -8.801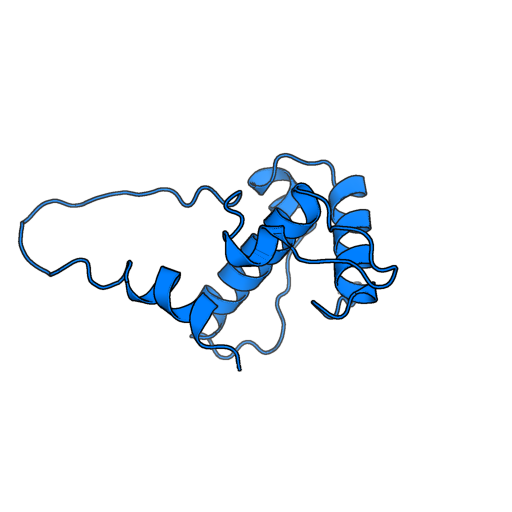 1.00 92.88 92 ARG A CA 1
ATOM 758 C C . ARG A 1 92 ? -0.285 6.873 -9.579 1.00 92.88 92 ARG A C 1
ATOM 760 O O . ARG A 1 92 ? -0.806 5.816 -9.912 1.00 92.88 92 ARG A O 1
ATOM 767 N N . GLN A 1 93 ? 0.999 7.138 -9.828 1.00 93.75 93 GLN A N 1
ATOM 768 C CA . GLN A 1 93 ? 1.877 6.179 -10.508 1.00 93.75 93 GLN A CA 1
ATOM 769 C C . GLN A 1 93 ? 2.017 4.861 -9.740 1.00 93.75 93 GLN A C 1
ATOM 771 O O . GLN A 1 93 ? 2.129 3.804 -10.353 1.00 93.75 93 GLN A O 1
ATOM 776 N N . CYS A 1 94 ? 2.062 4.917 -8.408 1.00 93.38 94 CYS A N 1
ATOM 777 C CA . CYS A 1 94 ? 2.156 3.717 -7.587 1.00 93.38 94 CYS A CA 1
ATOM 778 C C . CYS A 1 94 ? 0.842 2.933 -7.585 1.00 93.38 94 CYS A C 1
ATOM 780 O O . CYS A 1 94 ? 0.910 1.721 -7.733 1.00 93.38 94 CYS A O 1
ATOM 782 N N . LEU A 1 95 ? -0.314 3.598 -7.492 1.00 93.12 95 LEU A N 1
ATOM 783 C CA . LEU A 1 95 ? -1.624 2.944 -7.582 1.00 93.12 95 LEU A CA 1
ATOM 784 C C . LEU A 1 95 ? -1.804 2.218 -8.915 1.00 93.12 95 LEU A C 1
ATOM 786 O O . LEU A 1 95 ? -2.173 1.052 -8.913 1.00 93.12 95 LEU A O 1
ATOM 790 N N . VAL A 1 96 ? -1.457 2.863 -10.035 1.00 92.62 96 VAL A N 1
ATOM 791 C CA . VAL A 1 96 ? -1.502 2.230 -11.366 1.00 92.62 96 VAL A CA 1
ATOM 792 C C . VAL A 1 96 ? -0.629 0.977 -11.403 1.00 92.62 96 VAL A C 1
ATOM 794 O O . VAL A 1 96 ? -1.105 -0.080 -11.785 1.00 92.62 96 VAL A O 1
ATOM 797 N N . LYS A 1 97 ? 0.616 1.051 -10.915 1.00 93.19 97 LYS A N 1
ATOM 798 C CA . LYS A 1 97 ? 1.506 -0.122 -10.866 1.00 93.19 97 LYS A CA 1
ATOM 799 C C . LYS A 1 97 ? 0.980 -1.247 -9.982 1.00 93.19 97 LYS A C 1
ATOM 801 O O . LYS A 1 97 ? 1.180 -2.409 -10.307 1.00 93.19 97 LYS A O 1
ATOM 806 N N . LEU A 1 98 ? 0.390 -0.909 -8.837 1.00 93.81 98 LEU A N 1
ATOM 807 C CA . LEU A 1 98 ? -0.181 -1.901 -7.929 1.00 93.81 98 LEU A CA 1
ATOM 808 C C . LEU A 1 98 ? -1.402 -2.578 -8.558 1.00 93.81 98 LEU A C 1
ATOM 810 O O . LEU A 1 98 ? -1.529 -3.793 -8.446 1.00 93.81 98 LEU A O 1
ATOM 814 N N . ARG A 1 99 ? -2.239 -1.804 -9.256 1.00 93.50 99 ARG A N 1
ATOM 815 C CA . ARG A 1 99 ? -3.375 -2.307 -10.029 1.00 93.50 99 ARG A CA 1
ATOM 816 C C . ARG A 1 99 ? -2.930 -3.225 -11.159 1.00 93.50 99 ARG A C 1
ATOM 818 O O . ARG A 1 99 ? -3.399 -4.350 -11.243 1.00 93.50 99 ARG A O 1
ATOM 825 N N . ASP A 1 100 ? -2.002 -2.770 -11.996 1.00 92.25 100 ASP A N 1
ATOM 826 C CA . ASP A 1 100 ? -1.537 -3.536 -13.159 1.00 92.25 100 ASP A CA 1
ATOM 827 C C . ASP A 1 100 ? -0.859 -4.848 -12.727 1.00 92.25 100 ASP A C 1
ATOM 829 O O . ASP A 1 100 ? -0.971 -5.866 -13.401 1.00 92.25 100 ASP A O 1
ATOM 833 N N . ALA A 1 101 ? -0.218 -4.853 -11.554 1.00 91.06 101 ALA A N 1
ATOM 834 C CA . ALA A 1 101 ? 0.360 -6.047 -10.945 1.00 91.06 101 ALA A CA 1
ATOM 835 C C . ALA A 1 101 ? -0.648 -6.933 -10.179 1.00 91.06 101 ALA A C 1
ATOM 837 O O . ALA A 1 101 ? -0.243 -7.941 -9.603 1.00 91.06 101 ALA A O 1
ATOM 838 N N . GLY A 1 102 ? -1.935 -6.572 -10.152 1.00 90.69 102 GLY A N 1
ATOM 839 C CA . GLY A 1 102 ? -3.009 -7.374 -9.558 1.00 90.69 102 GLY A CA 1
ATOM 840 C C . GLY A 1 102 ? -3.087 -7.341 -8.029 1.00 90.69 102 GLY A C 1
ATOM 841 O O . GLY A 1 102 ? -3.692 -8.230 -7.438 1.00 90.69 102 GLY A O 1
ATOM 842 N N . PHE A 1 103 ? -2.475 -6.354 -7.365 1.00 89.31 103 PHE A N 1
ATOM 843 C CA . PHE A 1 103 ? -2.539 -6.247 -5.899 1.00 89.31 103 PHE A CA 1
ATOM 844 C C . PHE A 1 103 ? -3.819 -5.587 -5.390 1.00 89.31 103 PHE A C 1
ATOM 846 O O . PHE A 1 103 ? -4.229 -5.860 -4.265 1.00 89.31 103 PHE A O 1
ATOM 853 N N . ILE A 1 104 ? -4.394 -4.675 -6.176 1.00 90.56 104 ILE A N 1
ATOM 854 C CA . ILE A 1 104 ? -5.578 -3.886 -5.822 1.00 90.56 104 ILE A CA 1
ATOM 855 C C . ILE A 1 104 ? -6.403 -3.598 -7.073 1.00 90.56 104 ILE A C 1
ATOM 857 O O . ILE A 1 104 ? -5.862 -3.524 -8.175 1.00 90.56 104 ILE A O 1
ATOM 861 N N . GLU A 1 105 ? -7.684 -3.322 -6.885 1.00 88.38 105 GLU A N 1
ATOM 862 C CA . GLU A 1 105 ? -8.512 -2.665 -7.890 1.00 88.38 105 GLU A CA 1
ATOM 863 C C . GLU A 1 105 ? -8.620 -1.177 -7.542 1.00 88.38 105 GLU A C 1
ATOM 865 O O . GLU A 1 105 ? -8.675 -0.798 -6.372 1.00 88.38 105 GLU A O 1
ATOM 870 N N . VAL A 1 106 ? -8.554 -0.309 -8.554 1.00 85.19 106 VAL A N 1
ATOM 871 C CA . VAL A 1 106 ? -8.628 1.146 -8.367 1.00 85.19 106 VAL A CA 1
ATOM 872 C C . VAL A 1 106 ? -9.593 1.713 -9.387 1.00 85.19 106 VAL A C 1
ATOM 874 O O . VAL A 1 106 ? -9.284 1.751 -10.581 1.00 85.19 106 VAL A O 1
ATOM 877 N N . GLU A 1 107 ? -10.720 2.220 -8.901 1.00 81.62 107 GLU A N 1
ATOM 878 C CA . GLU A 1 107 ? -11.678 2.971 -9.698 1.00 81.62 107 GLU A CA 1
ATOM 879 C C . GLU A 1 107 ? -11.638 4.452 -9.316 1.00 81.62 107 GLU A C 1
ATOM 881 O O . GLU A 1 107 ? -11.849 4.830 -8.167 1.00 81.62 107 GLU A O 1
ATOM 886 N N . ASN A 1 108 ? -11.374 5.322 -10.292 1.00 71.19 108 ASN A N 1
ATOM 887 C CA . ASN A 1 108 ? -11.520 6.761 -10.091 1.00 71.19 108 ASN A CA 1
ATOM 888 C C . ASN A 1 108 ? -12.956 7.150 -10.450 1.00 71.19 108 ASN A C 1
ATOM 890 O O . ASN A 1 108 ? -13.231 7.495 -11.599 1.00 71.19 108 ASN A O 1
ATOM 894 N N . ARG A 1 109 ? -13.868 7.089 -9.478 1.00 72.06 109 ARG A N 1
ATOM 895 C CA . ARG A 1 109 ? -15.221 7.637 -9.628 1.00 72.06 109 ARG A CA 1
ATOM 896 C C . ARG A 1 109 ? -15.233 9.090 -9.157 1.00 72.06 109 ARG A C 1
ATOM 898 O O . ARG A 1 109 ? -14.760 9.402 -8.065 1.00 72.06 109 ARG A O 1
ATOM 905 N N . THR A 1 110 ? -15.759 9.992 -9.980 1.00 60.81 110 THR A N 1
ATOM 906 C CA . THR A 1 110 ? -16.099 11.346 -9.531 1.00 60.81 110 THR A CA 1
ATOM 907 C C . THR A 1 110 ? -17.448 11.263 -8.833 1.00 60.81 110 THR A C 1
ATOM 909 O O . THR A 1 110 ? -18.450 10.978 -9.481 1.00 60.81 110 THR A O 1
ATOM 912 N N . ILE A 1 111 ? -17.470 11.465 -7.518 1.00 60.19 111 ILE A N 1
ATOM 913 C CA . ILE A 1 111 ? -18.726 11.615 -6.778 1.00 60.19 111 ILE A CA 1
ATOM 914 C C . ILE A 1 111 ? -19.185 13.056 -7.020 1.00 60.19 111 ILE A C 1
ATOM 916 O O . ILE A 1 111 ? -18.470 13.986 -6.645 1.00 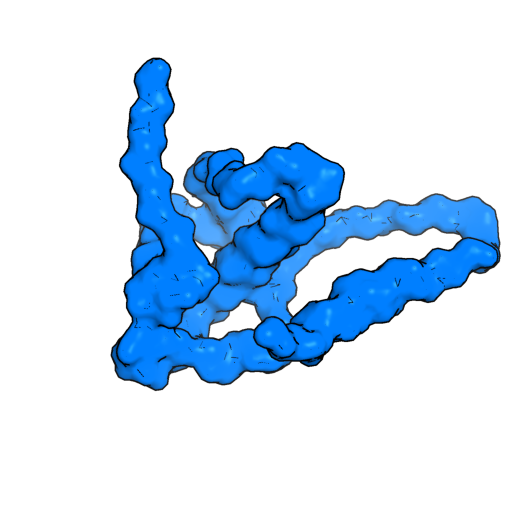60.19 111 ILE A O 1
ATOM 920 N N . ILE A 1 112 ? -20.299 13.210 -7.741 1.00 50.19 112 ILE A N 1
ATOM 921 C CA . ILE A 1 112 ? -20.968 14.491 -8.022 1.00 50.19 112 ILE A CA 1
ATOM 922 C C . ILE A 1 112 ? -21.956 14.780 -6.897 1.00 50.19 112 ILE A C 1
ATOM 924 O O . ILE A 1 112 ? -22.673 13.829 -6.511 1.00 50.19 112 ILE A O 1
#

pLDDT: mean 74.88, std 17.79, range [30.81, 93.81]

Radius of gyration: 15.93 Å; chains: 1; bounding box: 32×32×51 Å

Sequence (112 aa):
MCPVVFDFLTNSCNIISNNNDTIFYNFIGNIIPPEWRKLTGDNGKALSKTSKQLLSFIVFRLYIYYNKDIDELQESYQLYEDKLNVGQRRVRQCLVKLRDAGFIEVENRTII

Foldseek 3Di:
DDCPVVCVVVVVVPPPPDDPDDDDDDDLLQDQPPVLQCDDFPVRHRQDSLLRSLLSNVVVVCVVCVVPPDPDDDDDLVVSCVRVVDDSVVVVVSVVRCVRRPNDDDDDDDDD